Protein AF-A0A958KH79-F1 (afdb_monomer)

Radius of gyration: 11.77 Å; Cα contacts (8 Å, |Δi|>4): 152; chains: 1; bounding box: 29×27×29 Å

Solvent-accessible surface area (backbone a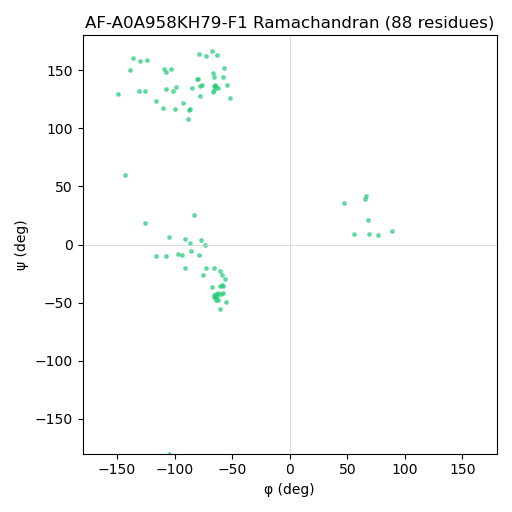toms only — not comparable to full-atom values): 5267 Å² total; per-residue (Å²): 48,35,39,33,86,77,72,45,73,46,84,80,61,92,92,33,27,40,39,56,49,30,55,78,68,74,42,90,70,51,48,91,54,77,51,71,54,80,59,72,59,31,46,30,37,51,74,46,75,69,89,76,56,68,72,73,42,75,51,49,45,54,52,32,64,78,68,66,51,54,93,48,48,42,47,23,51,65,35,66,55,51,82,81,35,35,35,35,59,127

Nearest PDB structures (foldseek):
  1i7h-assembly3_C  TM=8.820E-01  e=2.504E-06  Escherichia coli
  3ah7-assembly1_A-2  TM=8.297E-01  e=2.504E-06  Pseudomonas putida
  3hui-assembly1_A  TM=7.774E-01  e=2.290E-05  Rhodopseudomonas palustris
  5ffi-assembly5_E  TM=7.812E-01  e=2.384E-04  Azotobacter vinelandii
  5frt-assembly1_D  TM=6.210E-01  e=2.043E-03  Azotobacter vinelandii

Structure (mmCIF, N/CA/C/O backbone):
data_AF-A0A958KH79-F1
#
_entry.id   AF-A0A958KH79-F1
#
loop_
_atom_site.group_PDB
_atom_site.id
_atom_site.type_symbol
_atom_site.label_atom_id
_atom_site.label_alt_id
_atom_site.label_comp_id
_atom_site.label_asym_id
_atom_site.label_entity_id
_atom_site.label_seq_id
_atom_site.pdbx_PDB_ins_code
_atom_site.Cartn_x
_atom_site.Cartn_y
_atom_site.Cartn_z
_atom_site.occupancy
_atom_site.B_iso_or_equiv
_atom_site.auth_seq_id
_atom_site.auth_comp_id
_atom_site.auth_asym_id
_atom_site.auth_atom_id
_atom_site.pdbx_PDB_model_num
ATOM 1 N N . MET A 1 1 ? -9.964 4.259 6.765 1.00 94.62 1 MET A N 1
ATOM 2 C CA . MET A 1 1 ? -9.659 3.514 5.519 1.00 94.62 1 MET A CA 1
ATOM 3 C C . MET A 1 1 ? -10.682 2.400 5.308 1.00 94.62 1 MET A C 1
ATOM 5 O O . MET A 1 1 ? -11.136 1.819 6.289 1.00 94.62 1 MET A O 1
ATOM 9 N N . THR A 1 2 ? -11.029 2.091 4.060 1.00 97.75 2 THR A N 1
ATOM 10 C CA . THR A 1 2 ? -11.988 1.046 3.672 1.00 97.75 2 THR A CA 1
ATOM 11 C C . THR A 1 2 ? -11.351 0.081 2.676 1.00 97.75 2 THR A C 1
ATOM 13 O O . THR A 1 2 ? -10.767 0.521 1.685 1.00 97.75 2 THR A O 1
ATOM 16 N N . PHE A 1 3 ? -11.496 -1.223 2.919 1.00 97.88 3 PHE A N 1
ATOM 17 C CA . PHE A 1 3 ? -11.102 -2.277 1.984 1.00 97.88 3 PHE A CA 1
ATOM 18 C C . PHE A 1 3 ? -12.310 -2.839 1.232 1.00 97.88 3 PHE A C 1
ATOM 20 O O . PHE A 1 3 ? -13.318 -3.202 1.843 1.00 97.88 3 PHE A O 1
ATOM 27 N N . LEU A 1 4 ? -12.187 -2.950 -0.088 1.00 97.44 4 LEU A N 1
ATOM 28 C CA . LEU A 1 4 ? -13.163 -3.568 -0.984 1.00 97.44 4 LEU A CA 1
ATOM 29 C C . LEU A 1 4 ? -12.629 -4.909 -1.521 1.00 97.44 4 LEU A C 1
ATOM 31 O O . LEU A 1 4 ? -11.412 -5.053 -1.648 1.00 97.44 4 LEU A O 1
ATOM 35 N N . PRO A 1 5 ? -13.507 -5.882 -1.846 1.00 95.44 5 PRO A N 1
ATOM 36 C CA . PRO A 1 5 ? -14.978 -5.810 -1.858 1.00 95.44 5 PRO A CA 1
ATOM 37 C C . PRO A 1 5 ? -15.655 -6.110 -0.509 1.00 95.44 5 PRO A C 1
ATOM 39 O O . PRO A 1 5 ? -16.878 -6.108 -0.426 1.00 95.44 5 PRO A O 1
ATOM 42 N N . CYS A 1 6 ? -14.894 -6.375 0.555 1.00 92.62 6 CYS A N 1
ATOM 43 C CA . CYS A 1 6 ? -15.448 -6.767 1.856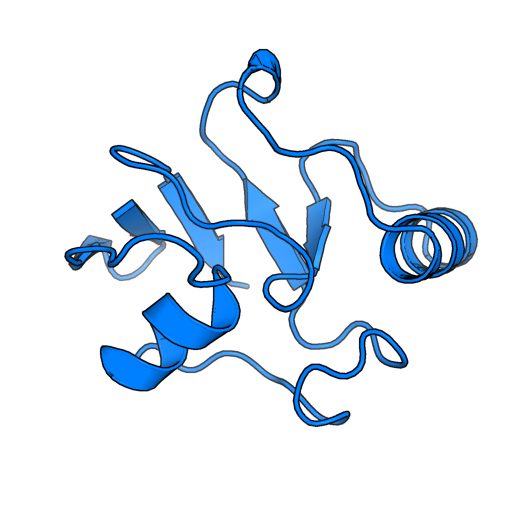 1.00 92.62 6 CYS A CA 1
ATOM 44 C C . CYS A 1 6 ? -16.113 -5.625 2.654 1.00 92.62 6 CYS A C 1
ATOM 46 O O . CYS A 1 6 ? -16.592 -5.875 3.758 1.00 92.62 6 CYS A O 1
ATOM 48 N N . ASP A 1 7 ? -16.123 -4.398 2.116 1.00 95.56 7 ASP A N 1
ATOM 49 C CA . ASP A 1 7 ? -16.622 -3.161 2.743 1.00 95.56 7 ASP A CA 1
ATOM 50 C C . ASP A 1 7 ? -16.124 -2.973 4.188 1.00 95.56 7 ASP A C 1
ATOM 52 O O . ASP A 1 7 ? -16.823 -2.505 5.092 1.00 95.56 7 ASP A O 1
ATOM 56 N N . LYS A 1 8 ? -14.879 -3.390 4.438 1.00 96.81 8 LYS A N 1
ATOM 57 C CA . LYS A 1 8 ? -14.312 -3.403 5.782 1.00 96.81 8 LYS A CA 1
ATOM 58 C C . LYS A 1 8 ? -13.653 -2.071 6.082 1.00 96.81 8 LYS A C 1
ATOM 60 O O . LYS A 1 8 ? -12.575 -1.764 5.573 1.00 96.81 8 LYS A O 1
ATOM 65 N N . ARG A 1 9 ? -14.298 -1.295 6.952 1.00 97.31 9 ARG A N 1
ATOM 66 C CA . ARG A 1 9 ? -13.760 -0.037 7.478 1.00 97.31 9 ARG A CA 1
ATOM 67 C C . ARG A 1 9 ? -12.860 -0.291 8.670 1.00 97.31 9 ARG A C 1
ATOM 69 O O . ARG A 1 9 ? -13.208 -1.044 9.577 1.00 97.31 9 ARG A O 1
ATOM 76 N N . VAL A 1 10 ? -11.711 0.367 8.666 1.00 96.50 10 VAL A N 1
ATOM 77 C CA . VAL A 1 10 ? -10.668 0.198 9.671 1.00 96.50 10 VAL A CA 1
ATOM 78 C C . VAL A 1 10 ? -10.069 1.541 10.061 1.00 96.50 10 VAL A C 1
ATOM 80 O O . VAL A 1 10 ? -10.001 2.484 9.259 1.00 96.50 10 VAL A O 1
ATOM 83 N N . SER A 1 11 ? -9.612 1.610 11.307 1.00 94.69 11 SER A N 1
ATOM 84 C CA . SER A 1 11 ? -8.834 2.735 11.812 1.00 94.69 11 SER A CA 1
ATOM 85 C C . SER A 1 11 ? -7.375 2.598 11.393 1.00 94.69 11 SER A C 1
ATOM 87 O O . SER A 1 11 ? -6.818 1.500 11.405 1.00 94.69 11 SER A O 1
ATOM 89 N N . ILE A 1 12 ? -6.756 3.729 11.069 1.00 96.06 12 ILE A N 1
ATOM 90 C CA . ILE A 1 12 ? -5.328 3.820 10.768 1.00 96.06 12 ILE A CA 1
ATOM 91 C C . ILE A 1 12 ? -4.578 4.407 11.965 1.00 96.06 12 ILE A C 1
ATOM 93 O O . ILE A 1 12 ? -5.132 5.197 12.734 1.00 96.06 12 ILE A O 1
ATOM 97 N N . LYS A 1 13 ? -3.310 4.037 12.124 1.00 94.38 13 LYS A N 1
ATOM 98 C CA . LYS A 1 13 ? -2.359 4.732 12.995 1.00 94.38 13 LYS A CA 1
ATOM 99 C C . LYS A 1 13 ? -1.356 5.495 12.122 1.00 94.38 13 LYS A C 1
ATOM 101 O O . LYS A 1 13 ? -1.039 5.020 11.031 1.00 94.38 13 LYS A O 1
ATOM 106 N N . PRO A 1 14 ? -0.834 6.642 12.589 1.00 93.25 14 PRO A N 1
ATOM 107 C CA . PRO A 1 14 ? 0.160 7.403 11.838 1.00 93.25 14 PRO A CA 1
ATOM 108 C C . PRO A 1 14 ? 1.372 6.553 11.441 1.00 93.25 14 PRO A C 1
ATOM 110 O O . PRO A 1 14 ? 1.876 5.778 12.258 1.00 93.25 14 PRO A O 1
ATOM 113 N N . GLY A 1 15 ? 1.835 6.720 10.200 1.00 93.94 15 GLY A N 1
ATOM 114 C CA . GLY A 1 15 ? 3.016 6.042 9.660 1.00 93.94 15 GLY A CA 1
ATOM 115 C C . GLY A 1 15 ? 2.816 4.575 9.270 1.00 93.94 15 GLY A C 1
ATOM 116 O O . GLY A 1 15 ? 3.798 3.902 8.969 1.00 93.94 15 GLY A O 1
ATOM 117 N N . GLN A 1 16 ? 1.584 4.054 9.287 1.00 97.38 16 GLN A N 1
ATOM 118 C CA . GLN A 1 16 ? 1.304 2.710 8.780 1.00 97.38 16 GLN A CA 1
ATOM 119 C C . GLN A 1 16 ? 1.209 2.694 7.253 1.00 97.38 16 GLN A C 1
ATOM 121 O O . GLN A 1 16 ? 0.625 3.589 6.641 1.00 97.38 16 GLN A O 1
ATOM 126 N N . THR A 1 17 ? 1.708 1.624 6.643 1.00 98.25 17 THR A N 1
ATOM 127 C CA . THR A 1 17 ? 1.423 1.315 5.240 1.00 98.25 17 THR A CA 1
ATOM 128 C C . THR A 1 17 ? 0.036 0.689 5.094 1.00 98.25 17 THR A C 1
ATOM 130 O O . THR A 1 17 ? -0.544 0.180 6.059 1.00 98.25 17 THR A O 1
ATOM 133 N N . VAL A 1 18 ? -0.501 0.663 3.874 1.00 97.88 18 VAL A N 1
ATOM 134 C CA . VAL A 1 18 ? -1.757 -0.047 3.581 1.00 97.88 18 VAL A CA 1
ATOM 135 C C . VAL A 1 18 ? -1.660 -1.533 3.947 1.00 97.88 18 VAL A C 1
ATOM 137 O O . VAL A 1 18 ? -2.627 -2.094 4.465 1.00 97.88 18 VAL A O 1
ATOM 140 N N . LEU A 1 19 ? -0.494 -2.163 3.756 1.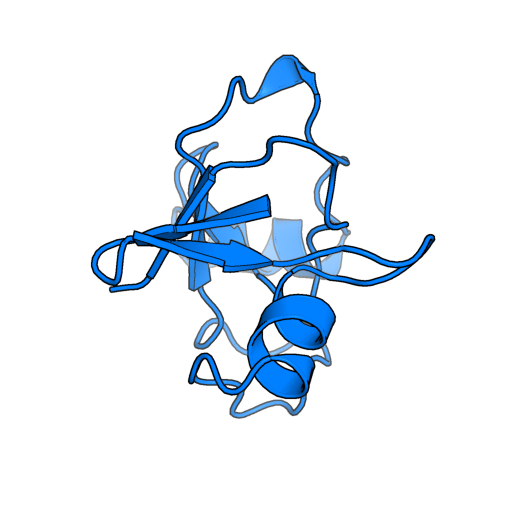00 98.31 19 LEU A N 1
ATOM 141 C CA . LEU A 1 19 ? -0.265 -3.549 4.172 1.00 98.31 19 LEU A CA 1
ATOM 142 C C . LEU A 1 19 ? -0.339 -3.703 5.700 1.00 98.31 19 LEU A C 1
ATOM 144 O O . LEU A 1 19 ? -1.013 -4.614 6.178 1.00 98.31 19 LEU A O 1
ATOM 148 N N . ASP A 1 20 ? 0.285 -2.807 6.472 1.00 98.12 20 ASP A N 1
ATOM 149 C CA . ASP A 1 20 ? 0.228 -2.857 7.944 1.00 98.12 20 ASP A CA 1
ATOM 150 C C . ASP A 1 20 ? -1.213 -2.757 8.453 1.00 98.12 20 ASP A C 1
ATOM 152 O O . ASP A 1 20 ? -1.631 -3.482 9.364 1.00 98.12 20 ASP A O 1
ATOM 156 N N . VAL A 1 21 ? -1.991 -1.853 7.854 1.00 98.00 21 VAL A N 1
ATOM 157 C CA . VAL A 1 21 ? -3.402 -1.650 8.190 1.00 98.00 21 VAL A CA 1
ATOM 158 C C . VAL A 1 21 ? -4.226 -2.886 7.826 1.00 98.00 21 VAL A C 1
ATOM 160 O O . VAL A 1 21 ? -5.042 -3.321 8.641 1.00 98.00 21 VAL A O 1
ATOM 163 N N . ALA A 1 22 ? -3.994 -3.490 6.658 1.00 97.56 22 ALA A N 1
ATOM 164 C CA . ALA A 1 22 ? -4.682 -4.708 6.244 1.00 97.56 22 ALA A CA 1
ATOM 165 C C . ALA A 1 22 ? -4.424 -5.864 7.222 1.00 97.56 22 ALA A C 1
ATOM 167 O O . ALA A 1 22 ? -5.364 -6.396 7.821 1.00 97.56 22 ALA A O 1
ATOM 168 N N . LEU A 1 23 ? -3.152 -6.192 7.465 1.00 96.94 23 LEU A N 1
ATOM 169 C CA . LEU A 1 23 ? -2.763 -7.330 8.299 1.00 96.94 23 LEU A CA 1
ATOM 170 C C . LEU A 1 23 ? -3.224 -7.166 9.752 1.00 96.94 23 LEU A C 1
ATOM 172 O O . LEU A 1 23 ? -3.791 -8.093 10.331 1.00 96.94 23 LEU A O 1
ATOM 176 N N . SER A 1 24 ? -3.056 -5.973 10.333 1.00 97.00 24 SER A N 1
ATOM 177 C CA . SER A 1 24 ? -3.480 -5.703 11.717 1.00 97.00 24 SER A CA 1
ATOM 178 C C . SER A 1 24 ? -4.995 -5.770 11.924 1.00 97.00 24 SER A C 1
ATOM 180 O O . SER A 1 24 ? -5.449 -5.969 13.051 1.00 97.00 24 SER A O 1
ATOM 182 N N . ASN A 1 25 ? -5.777 -5.652 10.849 1.00 96.69 25 ASN A N 1
ATOM 183 C CA . ASN A 1 25 ? -7.228 -5.7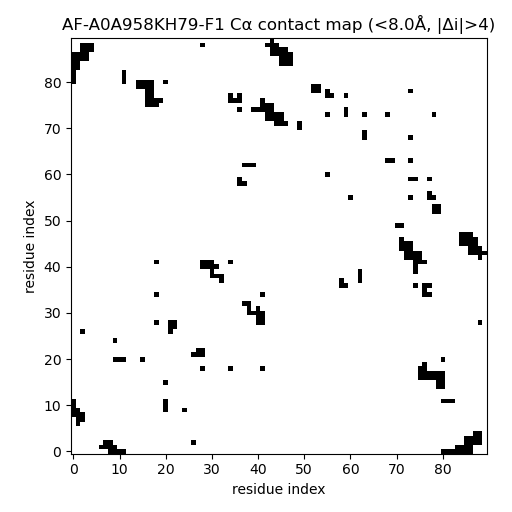71 10.884 1.00 96.69 25 ASN A CA 1
ATOM 184 C C . ASN A 1 25 ? -7.735 -7.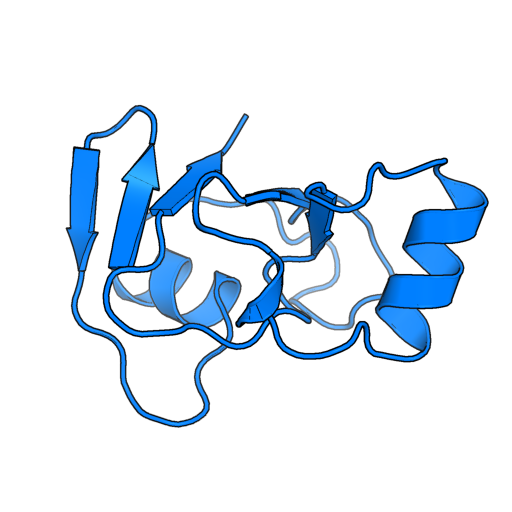106 10.322 1.00 96.69 25 ASN A C 1
ATOM 186 O O . ASN A 1 25 ? -8.947 -7.275 10.197 1.00 96.69 25 ASN A O 1
ATOM 190 N N . GLY A 1 26 ? -6.864 -8.065 9.993 1.00 95.75 26 GLY A N 1
ATOM 191 C CA . GLY A 1 26 ? -7.269 -9.356 9.429 1.00 95.75 26 GLY A CA 1
ATOM 192 C C . GLY A 1 26 ? -7.904 -9.225 8.043 1.00 95.75 26 GLY A C 1
ATOM 193 O O . GLY A 1 26 ? -8.934 -9.841 7.772 1.00 95.75 26 GLY A O 1
ATOM 194 N N . VAL A 1 27 ? -7.363 -8.336 7.212 1.00 96.50 27 VAL A N 1
ATOM 195 C CA . VAL A 1 27 ? -7.584 -8.307 5.765 1.00 96.50 27 VAL A CA 1
ATOM 196 C C . VAL A 1 27 ? -6.372 -8.971 5.129 1.00 96.50 27 VAL A C 1
ATOM 198 O O . VAL A 1 27 ? -5.245 -8.507 5.299 1.00 96.50 27 VAL A O 1
ATOM 201 N N . GLU A 1 28 ? -6.600 -10.093 4.455 1.00 94.56 28 GLU A N 1
ATOM 202 C CA . GLU A 1 28 ? -5.532 -10.846 3.806 1.00 94.56 28 GLU A CA 1
ATOM 203 C C . GLU A 1 28 ? -5.095 -10.149 2.515 1.00 94.56 28 GLU A C 1
ATOM 205 O O . GLU A 1 28 ? -5.913 -9.652 1.742 1.00 94.56 28 GLU A O 1
ATOM 210 N N . LEU A 1 29 ? -3.783 -10.091 2.315 1.00 95.88 29 LEU A N 1
ATOM 211 C CA . LEU A 1 29 ? -3.121 -9.486 1.166 1.00 95.88 29 LEU A CA 1
ATOM 212 C C . LEU A 1 29 ? -1.838 -10.271 0.935 1.00 95.88 29 LEU A C 1
ATOM 214 O O . LEU A 1 29 ? -1.074 -10.459 1.883 1.00 95.88 29 LEU A O 1
ATOM 218 N N . ASP A 1 30 ? -1.572 -10.720 -0.287 1.00 97.06 30 ASP A N 1
ATOM 219 C CA . ASP A 1 30 ? -0.357 -11.485 -0.556 1.00 97.06 30 ASP A CA 1
ATOM 220 C C . ASP A 1 30 ? 0.888 -10.613 -0.385 1.00 97.06 30 ASP A C 1
ATOM 222 O O . ASP A 1 30 ? 1.008 -9.530 -0.947 1.00 97.06 30 ASP A O 1
ATOM 226 N N . HIS A 1 31 ? 1.887 -11.095 0.344 1.00 96.88 31 HIS A N 1
ATOM 227 C CA . HIS A 1 31 ? 3.101 -10.329 0.635 1.00 96.88 31 HIS A CA 1
ATOM 228 C C . HIS A 1 31 ? 4.327 -11.239 0.637 1.00 96.88 31 HIS A C 1
ATOM 230 O O . HIS A 1 31 ? 5.041 -11.341 1.630 1.00 96.88 31 HIS A O 1
ATOM 236 N N . SER A 1 32 ? 4.611 -11.904 -0.486 1.00 97.50 32 SER A N 1
ATOM 237 C CA . SER A 1 32 ? 5.655 -12.941 -0.549 1.00 97.50 32 SER A CA 1
ATOM 238 C C . SER A 1 32 ? 7.056 -12.450 -0.161 1.00 97.50 32 SER A C 1
ATOM 240 O O . SER A 1 32 ? 7.871 -13.242 0.300 1.00 97.50 32 SER A O 1
ATOM 242 N N . CYS A 1 33 ? 7.345 -11.153 -0.319 1.00 97.44 33 CYS A N 1
ATOM 243 C CA . CYS A 1 33 ? 8.602 -10.545 0.134 1.00 97.44 33 CYS A CA 1
ATOM 244 C C . CYS A 1 33 ? 8.568 -9.985 1.567 1.00 97.44 33 CYS A C 1
ATOM 246 O O . CYS A 1 33 ? 9.515 -9.319 1.969 1.00 97.44 33 CYS A O 1
ATOM 248 N N . GLY A 1 34 ? 7.480 -10.164 2.319 1.00 96.06 34 GLY A N 1
ATOM 249 C CA . GLY A 1 34 ? 7.340 -9.622 3.674 1.00 96.06 34 GLY A CA 1
ATOM 250 C C . GLY A 1 34 ? 7.242 -8.094 3.747 1.00 96.06 34 GLY A C 1
ATOM 251 O O . GLY A 1 34 ? 7.546 -7.520 4.784 1.00 96.06 34 GLY A O 1
ATOM 252 N N . GLY A 1 35 ? 6.863 -7.424 2.653 1.00 96.38 35 GLY A N 1
ATOM 253 C CA . GLY A 1 35 ? 6.730 -5.963 2.606 1.00 96.38 35 GLY A CA 1
ATOM 254 C C . GLY A 1 35 ? 8.003 -5.198 2.217 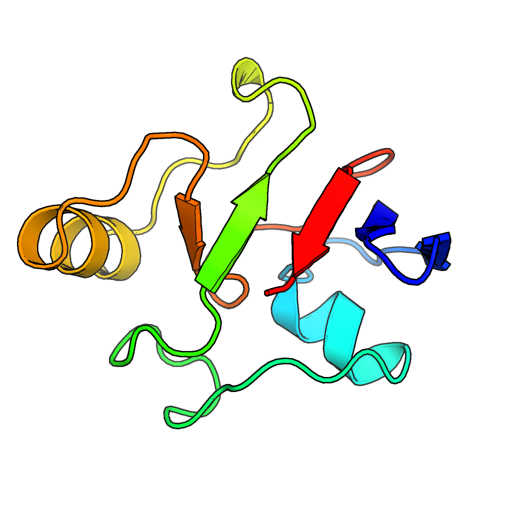1.00 96.38 35 GLY A C 1
ATOM 255 O O . GLY A 1 35 ? 8.028 -3.977 2.300 1.00 96.38 35 GLY A O 1
ATOM 256 N N . MET A 1 36 ? 9.042 -5.886 1.734 1.00 96.44 36 MET A N 1
ATOM 257 C CA . MET A 1 36 ? 10.317 -5.275 1.322 1.00 96.44 36 MET A CA 1
ATOM 258 C C . MET A 1 36 ? 10.290 -4.568 -0.049 1.00 96.44 36 MET A C 1
ATOM 260 O O . MET A 1 36 ? 11.337 -4.155 -0.538 1.00 96.44 36 MET A O 1
ATOM 264 N N . GLY A 1 37 ? 9.137 -4.481 -0.723 1.00 95.50 37 GLY A N 1
ATOM 265 C CA . GLY A 1 37 ? 9.019 -3.832 -2.040 1.00 95.50 37 GLY A CA 1
ATOM 266 C C . GLY A 1 37 ? 9.713 -4.568 -3.199 1.00 95.50 37 GLY A C 1
ATOM 267 O O . GLY A 1 37 ? 9.807 -4.032 -4.298 1.00 95.50 37 GLY A O 1
ATOM 268 N N . SER A 1 38 ? 10.203 -5.796 -2.986 1.00 95.81 38 SER A N 1
ATOM 269 C CA . SER A 1 38 ? 10.915 -6.573 -4.015 1.00 95.81 38 SER A CA 1
ATOM 270 C C . SER A 1 38 ? 10.010 -7.483 -4.852 1.00 95.81 38 SER A C 1
ATOM 272 O O . SER A 1 38 ? 10.380 -7.867 -5.958 1.00 95.81 38 SER A O 1
ATOM 274 N N . CYS A 1 39 ? 8.818 -7.820 -4.354 1.00 96.75 39 CYS A N 1
ATOM 275 C CA . CYS A 1 39 ? 7.773 -8.508 -5.119 1.00 96.75 39 CYS A CA 1
ATOM 276 C C . CYS A 1 39 ? 6.645 -7.540 -5.511 1.00 96.75 39 CYS A C 1
ATOM 278 O O . CYS A 1 39 ? 6.653 -6.379 -5.113 1.00 96.75 39 CYS A O 1
ATOM 280 N N . THR A 1 40 ? 5.625 -8.042 -6.212 1.00 97.19 40 THR A N 1
ATOM 281 C CA . THR A 1 40 ? 4.429 -7.264 -6.585 1.00 97.19 40 THR A CA 1
ATOM 282 C C . THR A 1 40 ? 3.116 -7.907 -6.145 1.00 97.19 40 THR A C 1
ATOM 284 O O . THR A 1 40 ? 2.065 -7.594 -6.691 1.00 97.19 40 THR A O 1
ATOM 287 N N . THR A 1 41 ? 3.162 -8.834 -5.185 1.00 97.50 41 THR A N 1
ATOM 288 C CA . THR A 1 41 ? 1.976 -9.599 -4.766 1.00 97.50 41 THR A CA 1
ATOM 289 C C . THR A 1 41 ? 1.019 -8.784 -3.900 1.00 97.50 41 THR A C 1
ATOM 291 O O . THR A 1 41 ? -0.175 -9.029 -3.927 1.00 97.50 41 THR A O 1
ATOM 294 N N . CYS A 1 42 ? 1.515 -7.763 -3.192 1.00 98.00 42 CYS A N 1
ATOM 295 C CA . CYS A 1 42 ? 0.689 -6.884 -2.352 1.00 98.00 42 CYS A CA 1
ATOM 296 C C . CYS A 1 42 ? 0.019 -5.761 -3.157 1.00 98.00 42 CYS A C 1
ATOM 298 O O . CYS A 1 42 ? -0.222 -4.669 -2.639 1.00 98.00 42 CYS A O 1
ATOM 300 N N . ARG A 1 43 ? -0.191 -5.988 -4.456 1.00 98.19 43 ARG A N 1
ATOM 301 C CA . ARG A 1 43 ? -0.757 -4.989 -5.353 1.00 98.19 43 ARG A CA 1
ATOM 302 C C . ARG A 1 43 ? -2.197 -4.705 -4.953 1.00 98.19 43 ARG A C 1
ATOM 304 O O . ARG A 1 43 ? -2.972 -5.620 -4.701 1.00 98.19 43 ARG A O 1
ATOM 311 N N . VAL A 1 44 ? -2.541 -3.427 -4.946 1.00 98.12 44 VAL A N 1
ATOM 312 C CA . VAL A 1 44 ? -3.885 -2.943 -4.660 1.00 98.12 44 VAL A CA 1
ATOM 313 C C . VAL A 1 44 ? -4.293 -1.856 -5.643 1.00 98.12 44 VAL A C 1
ATOM 315 O O . VAL A 1 44 ? -3.442 -1.220 -6.270 1.00 98.12 44 VAL A O 1
ATOM 318 N N . PHE A 1 45 ? -5.598 -1.624 -5.740 1.00 98.19 45 PHE A N 1
ATOM 319 C CA . PHE A 1 45 ? -6.179 -0.582 -6.574 1.00 98.19 45 PHE A CA 1
ATOM 320 C C . PHE A 1 45 ? -6.758 0.514 -5.687 1.00 98.19 45 PHE A C 1
ATOM 322 O O . PHE A 1 45 ? -7.672 0.274 -4.899 1.00 98.19 45 PHE A O 1
ATOM 329 N N . VAL A 1 46 ? -6.224 1.722 -5.807 1.00 97.62 46 VAL A N 1
ATOM 330 C CA . VAL A 1 46 ? -6.744 2.891 -5.099 1.00 97.62 46 VAL A CA 1
ATOM 331 C C . VAL A 1 46 ? -8.000 3.384 -5.816 1.00 97.62 46 VAL A C 1
ATOM 333 O O . VAL A 1 46 ? -7.978 3.619 -7.023 1.00 97.62 46 VAL A O 1
ATOM 336 N N . GLU A 1 47 ? -9.091 3.550 -5.070 1.00 96.56 47 GLU A N 1
ATOM 337 C CA . GLU A 1 47 ? -10.350 4.115 -5.585 1.00 96.56 47 GLU A CA 1
ATOM 338 C C . GLU A 1 47 ? -10.618 5.539 -5.065 1.00 96.56 47 GLU A C 1
ATOM 340 O O . GLU A 1 47 ? -11.500 6.236 -5.563 1.00 96.56 47 GLU A O 1
ATOM 345 N N . SER A 1 48 ? -9.829 6.006 -4.095 1.00 91.19 48 SER A N 1
ATOM 346 C CA . SER A 1 48 ? -9.805 7.406 -3.658 1.00 91.19 48 SER A CA 1
ATOM 347 C C . SER A 1 48 ? -9.123 8.337 -4.674 1.00 91.19 48 SER A C 1
ATOM 349 O O . SER A 1 48 ? -8.337 7.870 -5.501 1.00 91.19 48 SER A O 1
ATOM 351 N N . PRO A 1 49 ? -9.351 9.664 -4.586 1.00 92.44 49 PRO A N 1
ATOM 352 C CA . PRO A 1 49 ? -8.612 10.647 -5.377 1.00 92.44 49 PRO A CA 1
ATOM 353 C C . PRO A 1 49 ? -7.094 10.463 -5.255 1.00 92.44 49 PRO A C 1
ATOM 355 O O . PRO A 1 49 ? -6.545 10.449 -4.151 1.00 92.44 49 PRO A O 1
ATOM 358 N N . LEU A 1 50 ? -6.420 10.332 -6.401 1.00 91.06 50 LEU A N 1
ATOM 359 C CA . LEU A 1 50 ? -4.991 10.006 -6.459 1.00 91.06 50 LEU A CA 1
ATOM 360 C C . LEU A 1 50 ? -4.086 11.170 -6.030 1.00 91.06 50 LEU A C 1
ATOM 362 O O . LEU A 1 50 ? -2.948 10.947 -5.634 1.00 91.06 50 LEU A O 1
ATOM 366 N N . GLU A 1 51 ? -4.605 12.398 -6.070 1.00 89.25 51 GLU A N 1
ATOM 367 C CA . GLU A 1 51 ? -3.899 13.636 -5.710 1.00 89.25 51 GLU A CA 1
ATOM 368 C C . GLU A 1 51 ? -3.404 13.677 -4.260 1.00 89.25 51 GLU A C 1
ATOM 370 O O . GLU A 1 51 ? -2.461 14.401 -3.955 1.00 89.25 51 GLU A O 1
ATOM 375 N N . ASN A 1 52 ? -4.014 12.884 -3.376 1.00 84.62 52 ASN A N 1
ATOM 376 C CA . ASN A 1 52 ? -3.629 12.823 -1.970 1.00 84.62 52 ASN A CA 1
ATOM 377 C C . ASN A 1 52 ? -2.629 11.704 -1.678 1.00 84.62 52 ASN A C 1
ATOM 379 O O . ASN A 1 52 ? -2.121 11.640 -0.566 1.00 84.62 52 ASN A O 1
ATOM 383 N N 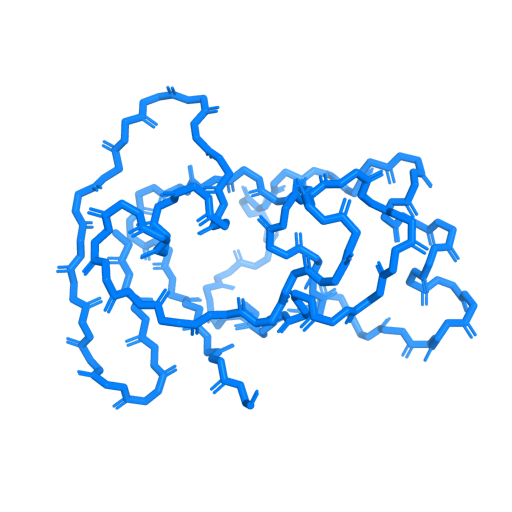. LEU A 1 53 ? -2.353 10.807 -2.631 1.00 92.06 53 LEU A N 1
ATOM 384 C CA . LEU A 1 53 ? -1.456 9.683 -2.386 1.00 92.06 53 LEU A CA 1
ATOM 385 C C . LEU A 1 53 ? -0.029 10.155 -2.122 1.00 92.06 53 LEU A C 1
ATOM 387 O O . LEU A 1 53 ? 0.479 11.053 -2.791 1.00 92.06 53 LEU A O 1
ATOM 391 N N . SER A 1 54 ? 0.657 9.454 -1.222 1.00 92.62 54 SER A N 1
ATOM 392 C CA . SER A 1 54 ? 2.111 9.540 -1.152 1.00 92.62 54 SER A CA 1
ATOM 393 C C . SER A 1 54 ? 2.732 9.149 -2.494 1.00 92.62 54 SER A C 1
ATOM 395 O O . SER A 1 54 ? 2.245 8.253 -3.204 1.00 92.62 54 SER A O 1
ATOM 397 N N . GLU A 1 55 ? 3.824 9.827 -2.844 1.00 95.44 55 GLU A N 1
ATOM 398 C CA . GLU A 1 55 ? 4.611 9.486 -4.024 1.00 95.44 55 GLU A CA 1
ATOM 399 C C . GLU A 1 55 ? 5.081 8.030 -3.952 1.00 95.44 55 GLU A C 1
ATOM 401 O O . GLU A 1 55 ? 5.253 7.453 -2.875 1.00 95.44 55 GLU A O 1
ATOM 406 N N . ARG A 1 56 ? 5.279 7.411 -5.118 1.00 97.56 56 ARG A N 1
ATOM 407 C CA . ARG A 1 56 ? 5.867 6.071 -5.169 1.00 97.56 56 ARG A CA 1
ATOM 408 C C . ARG A 1 56 ? 7.279 6.116 -4.602 1.00 97.56 56 ARG A C 1
ATOM 410 O O . ARG A 1 56 ? 8.075 6.971 -4.991 1.00 97.56 56 ARG A O 1
ATOM 417 N N . THR A 1 57 ? 7.610 5.148 -3.752 1.00 97.88 57 THR A N 1
ATOM 418 C CA . THR A 1 57 ? 9.008 4.912 -3.370 1.00 97.88 57 THR A CA 1
ATOM 419 C C . THR A 1 57 ? 9.826 4.510 -4.600 1.00 97.88 57 THR A C 1
ATOM 421 O O . THR A 1 57 ? 9.270 4.087 -5.617 1.00 97.88 57 THR A O 1
ATOM 424 N N . ASP A 1 58 ? 11.155 4.594 -4.525 1.00 98.00 58 ASP A N 1
ATOM 425 C CA . ASP A 1 58 ? 12.020 4.187 -5.641 1.00 98.00 58 ASP A CA 1
ATOM 426 C C . ASP A 1 58 ? 11.796 2.725 -6.050 1.00 98.00 58 ASP A C 1
ATOM 428 O O . ASP A 1 58 ? 11.694 2.424 -7.239 1.00 98.00 58 ASP A O 1
ATOM 432 N N . LEU A 1 59 ? 11.636 1.837 -5.063 1.00 97.44 59 LEU A N 1
ATOM 433 C CA . LEU A 1 59 ? 11.340 0.423 -5.292 1.00 97.44 59 LEU A CA 1
ATOM 434 C C . LEU A 1 59 ? 9.965 0.229 -5.930 1.00 97.44 59 LEU A C 1
ATOM 436 O O . LEU A 1 59 ? 9.823 -0.541 -6.876 1.00 97.44 59 LEU A O 1
ATOM 440 N N . GLU A 1 60 ? 8.944 0.929 -5.432 1.00 98.25 60 GLU A N 1
ATOM 441 C CA . GLU A 1 60 ? 7.609 0.846 -6.016 1.00 98.25 60 GLU A CA 1
ATOM 442 C C . GLU A 1 60 ? 7.598 1.349 -7.459 1.00 98.25 60 GLU A C 1
ATOM 444 O O . GLU A 1 60 ? 6.966 0.727 -8.310 1.00 98.25 60 GLU A O 1
ATOM 449 N N . ARG A 1 61 ? 8.306 2.445 -7.746 1.00 98.19 61 ARG A N 1
ATOM 450 C CA . ARG A 1 61 ? 8.406 3.014 -9.090 1.00 98.19 61 ARG A CA 1
ATOM 451 C C . ARG A 1 61 ? 9.070 2.042 -10.063 1.00 98.19 61 ARG A C 1
ATOM 453 O O . ARG A 1 61 ? 8.493 1.788 -11.113 1.00 98.19 61 ARG A O 1
ATOM 460 N N . GLU A 1 62 ? 10.202 1.441 -9.690 1.00 98.06 62 GLU A N 1
ATOM 461 C CA . GLU A 1 62 ? 10.878 0.415 -10.504 1.00 98.06 62 GLU A CA 1
ATOM 462 C C . GLU A 1 62 ? 9.924 -0.746 -10.831 1.00 98.06 62 GLU A C 1
ATOM 464 O O . GLU A 1 62 ? 9.748 -1.116 -11.991 1.00 98.06 62 GLU A O 1
ATOM 469 N N . ARG A 1 63 ? 9.231 -1.285 -9.819 1.00 97.75 63 ARG A N 1
ATOM 470 C CA . ARG A 1 63 ? 8.293 -2.402 -10.018 1.00 97.75 63 ARG A CA 1
ATOM 471 C C . ARG A 1 63 ? 7.065 -2.002 -10.834 1.00 97.75 63 ARG A C 1
ATOM 473 O O . ARG A 1 63 ? 6.581 -2.809 -11.626 1.00 97.75 63 ARG A O 1
ATOM 480 N N . ALA A 1 64 ? 6.561 -0.785 -10.648 1.00 97.75 64 ALA A N 1
ATOM 481 C CA . ALA A 1 64 ? 5.444 -0.247 -11.413 1.00 97.75 64 ALA A CA 1
ATOM 482 C C . ALA A 1 64 ? 5.805 -0.103 -12.898 1.00 97.75 64 ALA A C 1
ATOM 484 O O . ALA A 1 64 ? 5.010 -0.497 -13.749 1.00 97.75 64 ALA A O 1
ATOM 485 N N . GLU A 1 65 ? 7.006 0.391 -13.208 1.00 97.94 65 GLU A N 1
ATOM 486 C CA . GLU A 1 65 ? 7.519 0.508 -14.578 1.00 97.94 65 GLU A CA 1
ATOM 487 C C . GLU A 1 65 ? 7.696 -0.867 -15.234 1.00 97.94 65 GLU A C 1
ATOM 489 O O . GLU A 1 65 ? 7.200 -1.095 -16.336 1.00 97.94 65 GLU A O 1
ATOM 494 N N . GLU A 1 66 ? 8.323 -1.819 -14.537 1.00 97.62 66 GLU A N 1
ATOM 495 C CA . GLU A 1 66 ? 8.530 -3.184 -15.042 1.00 97.62 66 GLU A CA 1
ATOM 496 C C . GLU A 1 66 ? 7.224 -3.930 -15.340 1.00 97.62 66 GLU A C 1
ATOM 498 O O . GLU A 1 66 ? 7.161 -4.750 -16.259 1.00 97.62 66 GLU A O 1
ATOM 503 N N . ARG A 1 67 ? 6.185 -3.696 -14.529 1.00 97.00 67 ARG A N 1
ATOM 504 C CA . ARG A 1 67 ? 4.895 -4.391 -14.631 1.00 97.00 67 ARG A CA 1
ATOM 505 C C . ARG A 1 67 ? 3.834 -3.615 -15.404 1.00 97.00 67 ARG A C 1
ATOM 507 O O . ARG A 1 67 ? 2.779 -4.186 -15.671 1.00 97.00 67 ARG A O 1
ATOM 514 N N . GLY A 1 68 ? 4.096 -2.358 -15.758 1.00 97.69 68 GLY A N 1
ATOM 515 C CA . GLY A 1 68 ? 3.136 -1.490 -16.436 1.00 97.69 68 GLY A CA 1
ATOM 516 C C . GLY A 1 68 ? 1.927 -1.133 -15.569 1.00 97.69 68 GLY A C 1
ATOM 517 O O . GLY A 1 68 ? 0.800 -1.169 -16.056 1.00 97.69 68 GLY A O 1
ATOM 518 N N . PHE A 1 69 ? 2.144 -0.833 -14.287 1.00 97.69 69 PHE A N 1
ATOM 519 C CA . PHE A 1 69 ? 1.069 -0.431 -13.374 1.00 97.69 69 PHE A CA 1
ATOM 520 C C . PHE A 1 69 ? 0.448 0.903 -13.790 1.00 97.69 69 PHE A C 1
ATOM 522 O O . PHE A 1 69 ? 1.156 1.868 -14.088 1.00 97.69 69 PHE A O 1
ATOM 529 N N . LEU A 1 70 ? -0.881 0.979 -13.725 1.00 97.31 70 LEU A N 1
ATOM 530 C CA . LEU A 1 70 ? -1.604 2.245 -13.817 1.00 97.31 70 LEU A CA 1
ATOM 531 C C . LEU A 1 70 ? -1.332 3.131 -12.589 1.00 97.31 70 LEU A C 1
ATOM 533 O O . LEU A 1 70 ? -0.807 2.684 -11.572 1.00 97.31 70 LEU A O 1
ATOM 537 N N . GLU A 1 71 ? -1.689 4.414 -12.650 1.00 95.12 71 GLU A N 1
ATOM 538 C CA . GLU A 1 71 ? -1.448 5.364 -11.548 1.00 95.12 71 GLU A CA 1
ATOM 539 C C . GLU A 1 71 ? -2.124 4.950 -10.233 1.00 95.12 71 GLU A C 1
ATOM 541 O O . GLU A 1 71 ? -1.556 5.136 -9.157 1.0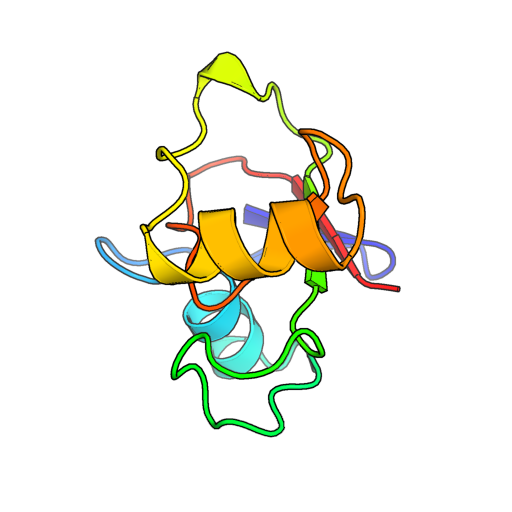0 95.12 71 GLU A O 1
ATOM 546 N N . ASN A 1 72 ? -3.305 4.336 -10.320 1.00 97.19 72 ASN A N 1
ATOM 547 C CA . ASN A 1 72 ? -4.049 3.849 -9.164 1.00 97.19 72 ASN A CA 1
ATOM 548 C C . ASN A 1 72 ? -3.634 2.442 -8.705 1.00 97.19 72 ASN A C 1
ATOM 550 O O . ASN A 1 72 ? -4.113 1.980 -7.672 1.00 97.19 72 ASN A O 1
ATOM 554 N N . GLU A 1 73 ? -2.755 1.760 -9.438 1.00 98.12 73 GLU A N 1
ATOM 555 C CA . GLU A 1 73 ? -2.163 0.495 -9.014 1.00 98.12 73 GLU A CA 1
ATOM 556 C C . GLU A 1 73 ? -0.921 0.768 -8.169 1.00 98.12 73 GLU A C 1
ATOM 558 O O . GLU A 1 73 ? 0.068 1.356 -8.626 1.00 98.12 73 GLU A O 1
ATOM 563 N N . ARG A 1 74 ? -0.979 0.348 -6.908 1.00 98.12 74 ARG A N 1
ATOM 564 C CA . ARG A 1 74 ? 0.056 0.624 -5.910 1.00 98.12 74 ARG A CA 1
ATOM 565 C C . ARG A 1 74 ? 0.469 -0.652 -5.193 1.00 98.12 74 ARG A C 1
ATOM 567 O O . ARG A 1 74 ? -0.284 -1.625 -5.140 1.00 98.12 74 ARG A O 1
ATOM 574 N N . LEU A 1 75 ? 1.665 -0.651 -4.620 1.00 98.38 75 LEU A N 1
ATOM 575 C CA . LEU A 1 75 ? 2.103 -1.699 -3.702 1.00 98.38 75 LEU A CA 1
ATOM 576 C C . LEU A 1 75 ? 1.666 -1.326 -2.287 1.00 98.38 75 LEU A C 1
ATOM 578 O O . LEU A 1 75 ? 2.158 -0.351 -1.723 1.00 98.38 75 LEU A O 1
ATOM 582 N N . ALA A 1 76 ? 0.780 -2.119 -1.682 1.00 98.25 76 ALA A N 1
ATOM 583 C CA . ALA A 1 76 ? 0.254 -1.840 -0.345 1.00 98.25 76 ALA A CA 1
ATOM 584 C C . ALA A 1 76 ? 1.352 -1.695 0.720 1.00 98.25 76 ALA A C 1
ATOM 586 O O . ALA A 1 76 ? 1.178 -0.951 1.680 1.00 98.25 76 ALA A O 1
ATOM 587 N N . CYS A 1 77 ? 2.491 -2.378 0.556 1.00 98.31 77 CYS A N 1
ATOM 588 C CA . CYS A 1 77 ? 3.621 -2.279 1.481 1.00 98.31 77 CYS A CA 1
ATOM 589 C C . CYS A 1 77 ? 4.489 -1.029 1.296 1.00 98.31 77 CYS A C 1
ATOM 591 O O . CYS A 1 77 ? 5.403 -0.817 2.082 1.00 98.31 77 CYS A O 1
ATOM 593 N N . GLN A 1 78 ? 4.284 -0.254 0.231 1.00 98.19 78 GLN A N 1
ATOM 594 C CA . GLN A 1 78 ? 5.032 0.976 -0.065 1.00 98.19 78 GLN A CA 1
ATOM 595 C C . GLN A 1 78 ? 4.133 2.218 -0.052 1.00 98.19 78 GLN A C 1
ATOM 597 O O . GLN A 1 78 ? 4.633 3.337 -0.076 1.00 98.19 78 GLN A O 1
ATOM 602 N N . LEU A 1 79 ? 2.816 2.020 0.006 1.00 97.75 79 LEU A N 1
ATOM 603 C CA . LEU A 1 79 ? 1.816 3.072 0.056 1.00 97.75 79 LEU A CA 1
ATOM 604 C C . LEU A 1 79 ? 1.459 3.406 1.506 1.00 97.75 79 LEU A C 1
ATOM 606 O O . LEU A 1 79 ? 0.993 2.541 2.251 1.00 97.75 79 LEU A O 1
ATOM 610 N N . GLU A 1 80 ? 1.642 4.668 1.888 1.00 97.19 80 GLU A N 1
ATOM 611 C CA . GLU A 1 80 ? 1.196 5.179 3.188 1.00 97.19 80 GLU A CA 1
ATOM 612 C C . GLU A 1 80 ? -0.337 5.171 3.280 1.00 97.19 80 GLU A C 1
ATOM 614 O O . GLU A 1 80 ? -1.033 5.592 2.351 1.00 97.19 80 GLU A O 1
ATOM 619 N N . ALA A 1 81 ? -0.868 4.671 4.396 1.00 96.44 81 ALA A N 1
ATOM 620 C CA . ALA A 1 81 ? -2.301 4.642 4.636 1.00 96.44 81 ALA A CA 1
ATOM 621 C C . ALA A 1 81 ? -2.808 6.022 5.065 1.00 96.44 81 ALA A C 1
ATOM 623 O O . ALA A 1 81 ? -2.227 6.678 5.929 1.00 96.44 81 ALA A O 1
ATOM 624 N N . MET A 1 82 ? -3.943 6.430 4.505 1.00 94.31 82 MET A N 1
ATOM 625 C CA . MET A 1 82 ? -4.552 7.730 4.778 1.00 94.31 82 MET A CA 1
ATOM 626 C C . MET A 1 82 ? -5.983 7.591 5.274 1.00 94.31 82 MET A C 1
ATOM 628 O O . MET A 1 82 ? -6.644 6.562 5.077 1.00 94.31 82 MET A O 1
ATOM 632 N N . ASP A 1 83 ? -6.458 8.636 5.945 1.00 90.81 83 ASP A N 1
ATOM 633 C CA . ASP A 1 83 ? -7.835 8.665 6.411 1.00 90.81 83 ASP A CA 1
ATOM 634 C C . ASP A 1 83 ? -8.802 8.725 5.224 1.00 90.81 83 ASP A C 1
ATOM 636 O O . ASP A 1 83 ? -8.459 9.247 4.164 1.00 90.81 83 ASP A O 1
ATOM 640 N N . GLU A 1 84 ? -9.978 8.115 5.372 1.00 91.31 84 GLU A N 1
ATOM 641 C CA . GLU A 1 84 ? -10.992 7.999 4.302 1.00 91.31 84 GLU A CA 1
ATOM 642 C C . GLU A 1 84 ? -10.514 7.349 2.980 1.00 91.31 84 GLU A C 1
ATOM 644 O O . GLU A 1 84 ? -11.253 7.294 1.997 1.00 91.31 84 GLU A O 1
ATOM 649 N N . MET A 1 85 ? -9.304 6.782 2.951 1.00 95.62 85 MET A N 1
ATOM 650 C CA . MET A 1 85 ? -8.786 6.059 1.795 1.00 95.62 85 MET A CA 1
ATOM 651 C C . MET A 1 85 ? -9.621 4.806 1.507 1.00 95.62 85 MET A C 1
ATOM 653 O O . MET A 1 85 ? -9.922 4.036 2.421 1.00 95.62 85 MET A O 1
ATOM 657 N N . VAL A 1 86 ? -9.941 4.568 0.238 1.00 97.56 86 VAL A N 1
ATOM 658 C CA . VAL A 1 86 ? -10.647 3.390 -0.266 1.00 97.56 86 VAL A CA 1
ATOM 659 C C . VAL A 1 86 ? -9.711 2.626 -1.188 1.00 97.56 86 VAL A C 1
ATOM 661 O O . 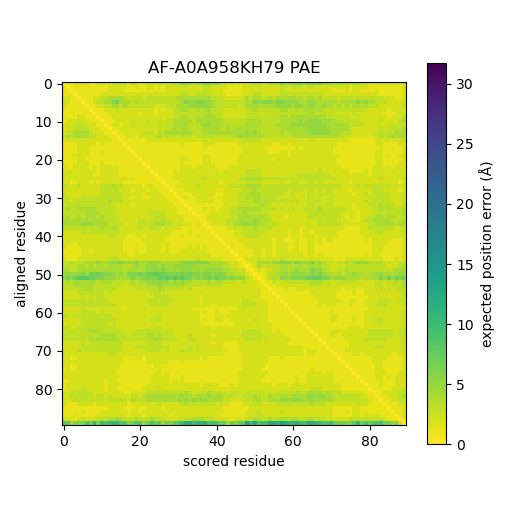VAL A 1 86 ? -9.175 3.174 -2.155 1.00 97.56 86 VAL A O 1
ATOM 664 N N . VAL A 1 87 ? -9.503 1.355 -0.863 1.00 97.75 87 VAL A N 1
ATOM 665 C CA . VAL A 1 87 ? -8.616 0.460 -1.600 1.00 97.75 87 VAL A CA 1
ATOM 666 C C . VAL A 1 87 ? -9.341 -0.840 -1.901 1.00 97.75 87 VAL A C 1
ATOM 668 O O . VAL A 1 87 ? -9.926 -1.460 -1.014 1.00 97.75 87 VAL A O 1
ATOM 671 N N . ARG A 1 88 ? -9.268 -1.275 -3.154 1.00 98.00 88 ARG A N 1
ATOM 672 C CA . ARG A 1 88 ? -9.758 -2.573 -3.603 1.00 98.00 88 ARG A CA 1
ATOM 673 C C . ARG A 1 88 ? -8.612 -3.574 -3.700 1.00 98.00 88 ARG A C 1
ATOM 675 O O . ARG A 1 88 ? -7.532 -3.258 -4.205 1.00 98.00 88 ARG A O 1
ATOM 682 N N . ILE A 1 89 ? -8.881 -4.773 -3.202 1.00 94.94 89 ILE A N 1
ATOM 683 C CA . ILE A 1 89 ? -8.007 -5.942 -3.269 1.00 94.94 89 ILE A CA 1
ATOM 684 C C . ILE A 1 89 ? -8.626 -6.909 -4.288 1.00 94.94 89 ILE A C 1
ATOM 686 O O . ILE A 1 89 ? -9.840 -7.122 -4.243 1.00 94.94 89 ILE A O 1
ATOM 690 N N . ASP A 1 90 ? -7.802 -7.451 -5.188 1.00 83.69 90 ASP A N 1
ATOM 691 C CA . ASP A 1 90 ? -8.165 -8.506 -6.153 1.00 83.69 90 ASP A CA 1
ATOM 692 C C . ASP A 1 90 ? -7.450 -9.818 -5.835 1.00 83.69 90 ASP A C 1
ATOM 694 O O . ASP A 1 90 ? -6.291 -9.744 -5.363 1.00 83.69 90 ASP A O 1
#

Secondary structure (DSSP, 8-state):
-EEETTTEE----TT-BHHHHHHHTT-----TTTTSSSSSTTEEEE-S-GGGSPPPPHHHHHHHHHHT--TTEEETTTSBP-TT-EEE--

pLDDT: mean 96.13, std 2.72, range [83.69, 98.38]

Mean predicted aligned error: 2.3 Å

Foldseek 3Di:
DAEPPVRDDFDDDPPDFLVRRCVVVVNDFDDPPVLPLQDLRRKKFWPDDLVPWDDFDPSFVVVCVVVVPDSRITRRSRTGDDPPTYIYDD

Sequence (90 aa):
MTFLPCDKRVSIKPGQTVLDVALSNGVELDHSCGGMGSCTTCRVFVESPLENLSERTDLERERAEERGFLENERLACQLEAMDEMVVRID